Protein AF-A0A966GSL1-F1 (afdb_monomer)

Secondary structure (DSSP, 8-state):
--GGGTTSSHHHHHHHHHHHHHHHTT--SEEEEE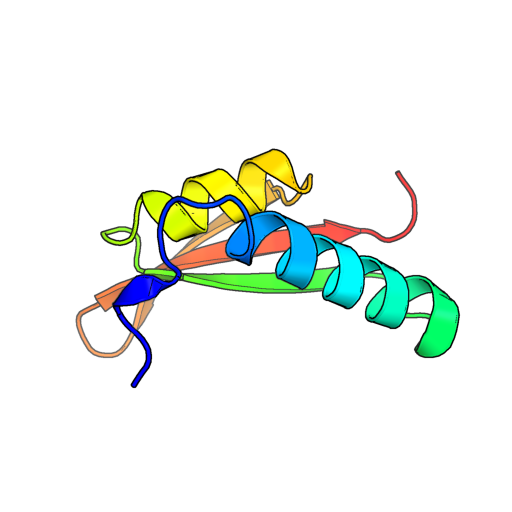EETT-HHHHHHHHHTT-EEEEEEEETTEEEEEEEEES--

Radius of gyration: 13.01 Å; Cα contacts (8 Å, |Δi|>4): 91; chains: 1; bounding box: 34×24×34 Å

Structure (mmCIF, N/CA/C/O backbone):
data_AF-A0A966GSL1-F1
#
_entry.id   AF-A0A966GSL1-F1
#
loop_
_atom_site.group_PDB
_atom_site.id
_atom_site.type_symbol
_atom_site.label_atom_id
_atom_site.label_alt_id
_atom_site.label_comp_id
_atom_site.label_asym_id
_atom_site.label_entity_id
_atom_site.label_seq_id
_atom_site.pdbx_PDB_ins_code
_atom_site.Cartn_x
_atom_site.Cartn_y
_ato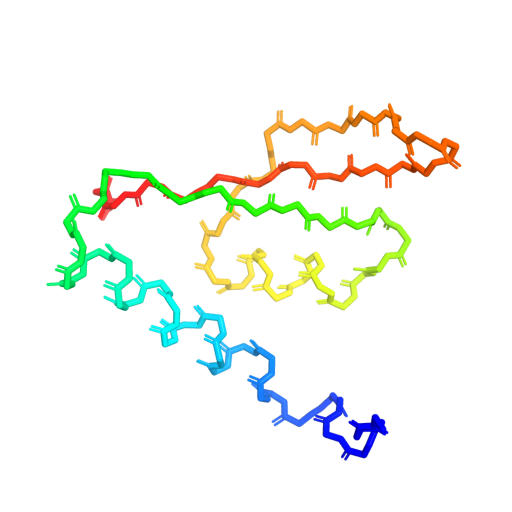m_site.Cartn_z
_atom_site.occupancy
_atom_site.B_iso_or_equiv
_atom_site.auth_seq_id
_atom_site.auth_comp_id
_atom_site.auth_asym_id
_atom_site.auth_atom_id
_atom_site.pdbx_PDB_model_num
ATOM 1 N N . MET A 1 1 ? -2.990 -10.200 -19.543 1.00 41.56 1 MET A N 1
ATOM 2 C CA . MET A 1 1 ? -2.699 -9.085 -18.614 1.00 41.56 1 MET A CA 1
ATOM 3 C C . MET A 1 1 ? -2.856 -7.791 -19.401 1.00 41.56 1 MET A C 1
ATOM 5 O O . MET A 1 1 ? -2.329 -7.711 -20.504 1.00 41.56 1 MET A O 1
ATOM 9 N N . VAL A 1 2 ? -3.684 -6.853 -18.932 1.00 43.56 2 VAL A N 1
ATOM 10 C CA . VAL A 1 2 ? -4.124 -5.681 -19.715 1.00 43.56 2 VAL A CA 1
ATOM 11 C C . VAL A 1 2 ? -3.116 -4.540 -19.556 1.00 43.56 2 VAL A C 1
ATOM 13 O O . VAL A 1 2 ? -3.314 -3.625 -18.768 1.00 43.56 2 VAL A O 1
ATOM 16 N N . GLN A 1 3 ? -2.034 -4.588 -20.335 1.00 52.81 3 GLN A N 1
ATOM 17 C CA . GLN A 1 3 ? -1.031 -3.512 -20.421 1.00 52.81 3 GLN A CA 1
ATOM 18 C C . GLN A 1 3 ? -1.633 -2.185 -20.943 1.00 52.81 3 GLN A C 1
ATOM 20 O O . GLN A 1 3 ? -1.085 -1.111 -20.728 1.00 52.81 3 GLN A O 1
ATOM 25 N N . ALA A 1 4 ? -2.779 -2.250 -21.634 1.00 47.28 4 ALA A N 1
ATOM 26 C CA . ALA A 1 4 ? -3.407 -1.124 -22.334 1.00 47.28 4 ALA A CA 1
ATOM 27 C C . ALA A 1 4 ? -4.136 -0.104 -21.428 1.00 47.28 4 ALA A C 1
ATOM 29 O O . ALA A 1 4 ? -4.655 0.896 -21.933 1.00 47.28 4 ALA A O 1
ATOM 30 N 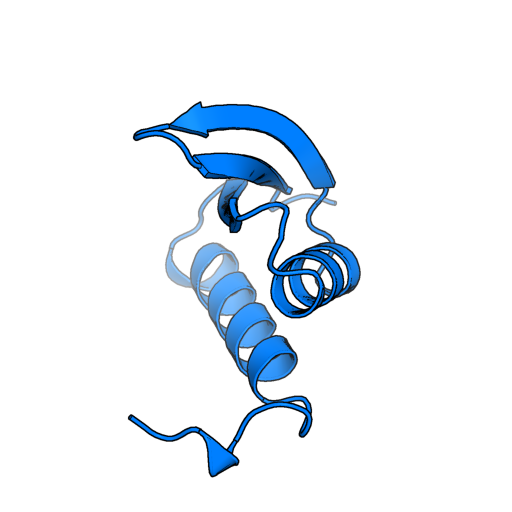N . ALA A 1 5 ? -4.219 -0.358 -20.117 1.00 50.81 5 ALA A N 1
ATOM 31 C CA . ALA A 1 5 ? -4.927 0.502 -19.163 1.00 50.81 5 ALA A CA 1
ATOM 32 C C . ALA A 1 5 ? -4.000 1.429 -18.349 1.00 50.81 5 ALA A C 1
ATOM 34 O O . ALA A 1 5 ? -4.482 2.372 -17.720 1.00 50.81 5 ALA A O 1
ATOM 35 N N . TRP A 1 6 ? -2.683 1.209 -18.379 1.00 51.09 6 TRP A N 1
ATOM 36 C CA . TRP A 1 6 ? -1.728 2.035 -17.636 1.00 51.09 6 TRP A CA 1
ATOM 37 C C . TRP A 1 6 ? -1.635 3.454 -18.211 1.00 51.09 6 TRP A C 1
ATOM 39 O O . TRP A 1 6 ? -1.693 3.661 -19.422 1.00 51.09 6 TRP A O 1
ATOM 49 N N . GLY A 1 7 ? -1.516 4.450 -17.329 1.00 56.41 7 GLY A N 1
ATOM 50 C CA . GLY A 1 7 ? -1.383 5.863 -17.712 1.00 56.41 7 GLY A CA 1
ATOM 51 C C . GLY A 1 7 ? -2.695 6.601 -18.016 1.00 56.41 7 GLY A C 1
ATOM 52 O O . GLY A 1 7 ? -2.652 7.777 -18.366 1.00 56.41 7 GLY A O 1
ATOM 53 N N . LYS A 1 8 ? -3.861 5.959 -17.847 1.00 59.94 8 LYS A N 1
ATOM 54 C CA . LYS A 1 8 ? -5.190 6.586 -18.030 1.00 59.94 8 LYS A CA 1
ATOM 55 C C . LYS A 1 8 ? -5.871 7.037 -16.731 1.00 59.94 8 LYS A C 1
ATOM 57 O O . LYS A 1 8 ? -7.011 7.478 -16.762 1.00 59.94 8 LYS A O 1
ATOM 62 N N . GLY A 1 9 ? -5.187 6.924 -15.591 1.00 63.41 9 GLY A N 1
ATOM 63 C CA . GLY A 1 9 ? -5.725 7.301 -14.277 1.00 63.41 9 GLY A CA 1
ATOM 64 C C . GLY A 1 9 ? -6.515 6.202 -13.557 1.00 63.41 9 GLY A C 1
ATOM 65 O O . GLY A 1 9 ? -6.833 6.380 -12.383 1.00 63.41 9 GLY A O 1
ATOM 66 N N . TYR A 1 10 ? -6.747 5.050 -14.197 1.00 67.31 10 TYR A N 1
ATOM 67 C CA . TYR A 1 10 ? -7.444 3.909 -13.590 1.00 67.31 10 TYR A CA 1
ATOM 68 C C . TYR A 1 10 ? -6.772 3.394 -12.321 1.00 67.31 10 TYR A C 1
ATOM 70 O O . TYR A 1 10 ? -7.464 3.025 -11.380 1.00 67.31 10 TYR A O 1
ATOM 78 N N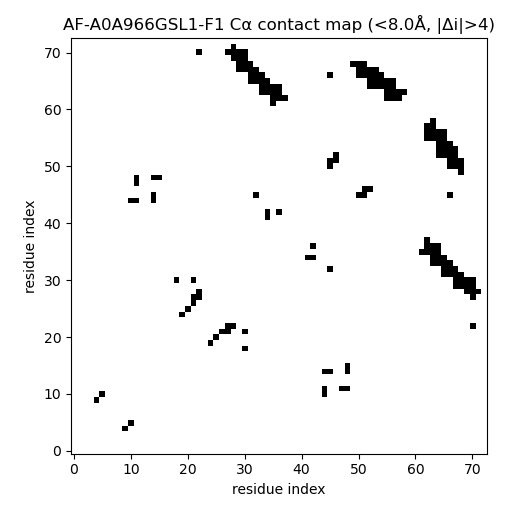 . ASP A 1 11 ? -5.440 3.432 -12.255 1.00 71.31 11 ASP A N 1
ATOM 79 C CA . ASP A 1 11 ? -4.715 3.014 -11.053 1.00 71.31 11 ASP A CA 1
ATOM 80 C C . ASP A 1 11 ? -5.079 3.911 -9.859 1.00 71.31 11 ASP A C 1
ATOM 82 O O . ASP A 1 11 ? -5.307 3.425 -8.760 1.00 71.31 11 ASP A O 1
ATOM 86 N N . THR A 1 12 ? -5.234 5.223 -10.079 1.00 78.69 12 THR A N 1
ATOM 87 C CA . THR A 1 12 ? -5.652 6.165 -9.026 1.00 78.69 12 THR A CA 1
ATOM 88 C C . THR A 1 12 ? -7.122 5.992 -8.650 1.00 78.69 12 THR A C 1
ATOM 90 O O . THR A 1 12 ? -7.462 6.062 -7.472 1.00 78.69 12 THR A O 1
ATOM 93 N N . GLU A 1 13 ? -8.000 5.766 -9.629 1.00 82.44 13 GLU A N 1
ATOM 94 C CA . GLU A 1 13 ? -9.424 5.513 -9.382 1.00 82.44 13 GLU A CA 1
ATOM 95 C C . GLU A 1 13 ? -9.631 4.225 -8.575 1.00 82.44 13 GLU A C 1
ATOM 97 O O . GLU A 1 13 ? -10.327 4.237 -7.560 1.00 82.44 13 GLU A O 1
ATOM 102 N N . LEU A 1 14 ? -8.951 3.145 -8.964 1.00 84.69 14 LEU A N 1
ATOM 103 C CA . LEU A 1 14 ? -8.995 1.864 -8.270 1.00 84.69 14 LEU A CA 1
ATOM 104 C C . LEU A 1 14 ? -8.434 1.975 -6.850 1.00 84.69 14 LEU A C 1
ATOM 106 O O . LEU A 1 14 ? -9.061 1.490 -5.910 1.00 84.69 14 LEU A O 1
ATOM 110 N N . THR A 1 15 ? -7.288 2.642 -6.669 1.00 85.88 15 THR A N 1
ATOM 111 C CA . THR A 1 15 ? -6.720 2.865 -5.333 1.00 85.88 15 THR A CA 1
ATOM 112 C C . THR A 1 15 ? -7.681 3.659 -4.448 1.00 85.88 15 THR A C 1
ATOM 114 O O . THR A 1 15 ? -7.895 3.276 -3.301 1.00 85.88 15 THR A O 1
ATOM 117 N N . ARG A 1 16 ? -8.332 4.708 -4.967 1.00 87.75 16 ARG A N 1
ATOM 118 C CA . ARG A 1 16 ? -9.334 5.480 -4.211 1.00 87.75 16 ARG A CA 1
ATOM 119 C C . ARG A 1 16 ? -10.567 4.657 -3.848 1.00 87.75 16 ARG A C 1
ATOM 121 O O . ARG A 1 16 ? -11.016 4.734 -2.708 1.00 87.75 16 ARG A O 1
ATOM 128 N N . ALA A 1 17 ? -11.085 3.852 -4.774 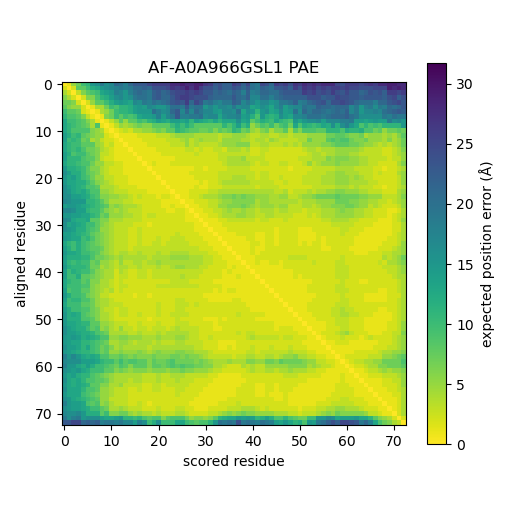1.00 88.88 17 ALA A N 1
ATOM 129 C CA . ALA A 1 17 ? -12.203 2.952 -4.499 1.00 88.88 17 ALA A CA 1
ATOM 130 C C . ALA A 1 17 ? -11.839 1.917 -3.420 1.00 88.88 17 ALA A C 1
ATOM 132 O O . ALA A 1 17 ? -12.631 1.657 -2.515 1.00 88.88 17 ALA A O 1
ATOM 133 N N . GLY A 1 18 ? -10.614 1.382 -3.469 1.00 88.81 18 GLY A N 1
ATOM 134 C CA . GLY A 1 18 ? -10.079 0.481 -2.449 1.00 88.81 18 GLY A CA 1
ATOM 135 C C . GLY A 1 18 ? -9.982 1.134 -1.069 1.00 88.81 18 GLY A C 1
ATOM 136 O O . GLY A 1 18 ? -10.447 0.549 -0.095 1.00 88.81 18 GLY A O 1
ATOM 137 N N . ILE A 1 19 ? -9.456 2.362 -0.986 1.00 91.44 19 ILE A N 1
ATOM 138 C CA . ILE A 1 19 ? -9.410 3.146 0.262 1.00 91.44 19 ILE A CA 1
ATOM 139 C C . ILE A 1 19 ? -10.821 3.357 0.818 1.00 91.44 19 ILE A C 1
ATOM 141 O O . ILE A 1 19 ? -11.072 3.106 1.996 1.00 91.44 19 ILE A O 1
ATOM 145 N N . GLN A 1 20 ? -11.757 3.793 -0.031 1.00 90.94 20 GLN A N 1
ATOM 146 C CA . GLN A 1 20 ? -13.134 4.033 0.388 1.00 90.94 20 GLN A CA 1
ATOM 147 C C . GLN A 1 20 ? -13.773 2.755 0.930 1.00 90.94 20 GLN A C 1
ATOM 149 O O . GLN A 1 20 ? -14.421 2.795 1.969 1.00 90.94 20 GLN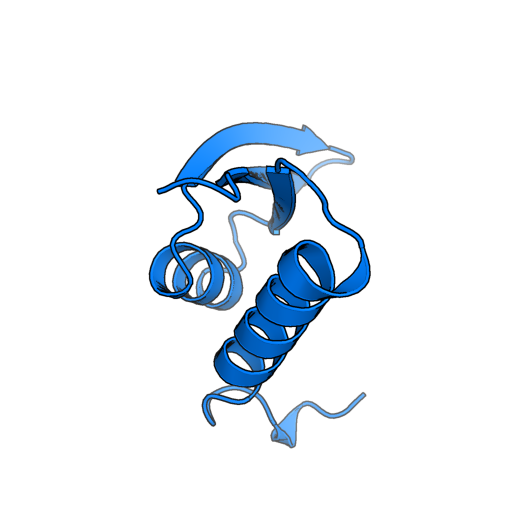 A O 1
ATOM 154 N N . TYR A 1 21 ? -13.580 1.621 0.259 1.00 89.56 21 TYR A N 1
ATOM 155 C CA . TYR A 1 21 ? -14.079 0.336 0.733 1.00 89.56 21 TYR A CA 1
ATOM 156 C C . TYR A 1 21 ? -13.448 -0.060 2.078 1.00 89.56 21 TYR A C 1
ATOM 158 O O . TYR A 1 21 ? -14.165 -0.416 3.013 1.00 89.56 21 TYR A O 1
ATOM 166 N N . ALA A 1 22 ? -12.126 0.062 2.207 1.00 90.06 22 ALA A N 1
ATOM 167 C CA . ALA A 1 22 ? -11.396 -0.271 3.428 1.00 90.06 22 ALA A CA 1
ATOM 168 C C . ALA A 1 22 ? -11.899 0.511 4.653 1.00 90.06 22 ALA A C 1
ATOM 170 O O . ALA A 1 22 ? -12.108 -0.069 5.715 1.00 90.06 22 ALA A O 1
ATOM 171 N N . PHE A 1 23 ? -12.156 1.809 4.511 1.00 93.44 23 PHE A N 1
ATOM 172 C CA . PHE A 1 23 ? -12.612 2.621 5.639 1.00 93.44 23 PHE A CA 1
ATOM 173 C C . PHE A 1 23 ? -14.130 2.600 5.820 1.00 93.44 23 PHE A C 1
ATOM 175 O O . PHE A 1 23 ? -14.608 2.430 6.936 1.00 93.44 23 PHE A O 1
ATOM 182 N N . ALA A 1 24 ? -14.908 2.725 4.743 1.00 90.69 24 ALA A N 1
ATOM 183 C CA . ALA A 1 24 ? -16.363 2.838 4.847 1.00 90.69 24 ALA A CA 1
ATOM 184 C C . ALA A 1 24 ? -17.069 1.492 5.058 1.00 90.69 24 ALA A C 1
ATOM 186 O O . ALA A 1 24 ? -18.141 1.471 5.655 1.00 90.69 24 ALA A O 1
ATOM 187 N N . GLN A 1 25 ? -16.514 0.388 4.546 1.00 91.56 25 GLN A N 1
ATOM 188 C CA . GLN A 1 25 ? -17.147 -0.935 4.635 1.00 91.56 25 GLN A CA 1
ATOM 189 C C . GLN A 1 25 ? -16.468 -1.841 5.657 1.00 91.56 25 GLN A C 1
ATOM 191 O O . GLN A 1 25 ? -17.155 -2.546 6.390 1.00 91.56 25 GLN A O 1
ATOM 196 N N . LEU A 1 26 ? -15.133 -1.833 5.715 1.00 90.81 26 LEU A N 1
ATOM 197 C CA . LEU A 1 26 ? -14.395 -2.685 6.653 1.00 90.81 26 LEU A CA 1
ATOM 198 C C . LEU A 1 26 ? -14.106 -1.997 7.993 1.00 90.81 26 LEU A C 1
ATOM 200 O O . LEU A 1 26 ? -13.790 -2.690 8.956 1.00 90.81 26 LEU A O 1
ATOM 204 N N . GLY A 1 27 ? -14.223 -0.666 8.071 1.00 91.19 27 GLY A N 1
ATOM 205 C CA . GLY A 1 27 ? -13.977 0.085 9.304 1.00 91.19 27 GLY A CA 1
ATOM 206 C C . GLY A 1 27 ? -12.527 0.006 9.782 1.00 91.19 27 GLY A C 1
ATOM 207 O O . GLY A 1 27 ? -12.286 0.048 10.985 1.00 91.19 27 GLY A O 1
ATOM 208 N N . LEU A 1 28 ? -11.567 -0.166 8.866 1.00 93.31 28 LEU A N 1
ATOM 209 C CA . LEU A 1 28 ? -10.153 -0.214 9.233 1.00 93.31 28 LEU A CA 1
ATOM 210 C C . LEU A 1 28 ? -9.695 1.149 9.762 1.00 93.31 28 LEU A C 1
ATOM 212 O O . LEU A 1 28 ? -10.076 2.184 9.225 1.00 93.31 28 LEU A O 1
ATOM 216 N N . GLU A 1 29 ? -8.835 1.145 10.774 1.00 93.38 29 GLU A N 1
ATOM 217 C CA . GLU A 1 29 ? -8.233 2.373 11.314 1.00 93.38 29 GLU A CA 1
ATOM 218 C C . GLU A 1 29 ? -7.012 2.823 10.495 1.00 93.38 29 GLU A C 1
ATOM 220 O O . GLU A 1 29 ? -6.642 3.998 10.498 1.00 93.38 29 GLU A O 1
ATOM 225 N N . GLU A 1 30 ? -6.404 1.893 9.755 1.00 93.88 30 GLU A N 1
ATOM 226 C CA . GLU A 1 30 ? -5.206 2.108 8.951 1.00 93.88 30 GLU A CA 1
ATOM 227 C C . GLU A 1 30 ? -5.195 1.181 7.726 1.00 93.88 30 GLU A C 1
ATOM 229 O O . GLU A 1 30 ? -5.649 0.036 7.785 1.00 93.88 30 GLU A O 1
ATOM 234 N N . LEU A 1 31 ? -4.642 1.669 6.614 1.00 95.06 31 LEU A N 1
ATOM 235 C CA . LEU A 1 31 ? -4.366 0.891 5.415 1.00 95.06 31 LEU A CA 1
ATOM 236 C C . LEU A 1 31 ? -2.871 0.932 5.082 1.00 95.06 31 LEU A C 1
ATOM 238 O O . LEU A 1 31 ? -2.281 2.004 4.955 1.00 95.06 31 LEU A O 1
ATOM 242 N N . ALA A 1 32 ? -2.275 -0.242 4.882 1.00 94.88 32 ALA A N 1
ATOM 243 C CA . ALA A 1 32 ? -0.893 -0.379 4.442 1.00 94.88 32 ALA A CA 1
ATOM 244 C C . ALA A 1 32 ? -0.820 -0.719 2.947 1.00 94.88 32 ALA A C 1
ATOM 246 O O . ALA A 1 32 ? -1.624 -1.496 2.432 1.00 94.88 32 ALA A O 1
ATOM 247 N N . ALA A 1 33 ? 0.181 -0.176 2.260 1.00 94.81 33 ALA A N 1
ATOM 248 C CA . ALA A 1 33 ? 0.514 -0.527 0.885 1.00 94.81 33 ALA A CA 1
ATOM 249 C C . ALA A 1 33 ? 2.022 -0.759 0.742 1.00 94.81 33 ALA A C 1
ATOM 251 O O . ALA A 1 33 ? 2.826 -0.161 1.453 1.00 94.81 33 ALA A O 1
ATOM 252 N N . ILE A 1 34 ? 2.409 -1.638 -0.181 1.00 95.31 34 ILE A N 1
ATOM 253 C CA . ILE A 1 34 ? 3.810 -1.944 -0.481 1.00 95.31 34 ILE A CA 1
ATOM 254 C C . ILE A 1 34 ? 3.996 -1.858 -1.992 1.00 95.31 34 ILE A C 1
ATOM 256 O O . ILE A 1 34 ? 3.193 -2.400 -2.753 1.00 95.31 34 ILE A O 1
ATOM 260 N N . ALA A 1 35 ? 5.051 -1.177 -2.425 1.00 95.19 35 ALA A N 1
ATOM 261 C CA . ALA A 1 35 ? 5.421 -1.080 -3.831 1.00 95.19 35 ALA A CA 1
ATOM 262 C C . ALA A 1 35 ? 6.939 -1.188 -3.992 1.00 95.19 35 ALA A C 1
ATOM 264 O O . ALA A 1 35 ? 7.690 -0.715 -3.144 1.00 95.19 35 ALA A O 1
ATOM 265 N N . GLU A 1 36 ? 7.397 -1.786 -5.093 1.00 95.75 36 GLU A N 1
ATOM 266 C CA . GLU A 1 36 ? 8.820 -1.769 -5.445 1.00 95.75 36 GLU A CA 1
ATOM 267 C C . GLU A 1 36 ? 9.291 -0.328 -5.664 1.00 95.75 36 GLU A C 1
ATOM 269 O O . GLU A 1 36 ? 8.627 0.451 -6.350 1.00 95.75 36 GLU A O 1
ATOM 274 N N . GLN A 1 37 ? 10.461 0.020 -5.129 1.00 94.62 37 GLN A N 1
ATOM 275 C CA . GLN A 1 37 ? 11.042 1.358 -5.253 1.00 94.62 37 GLN A CA 1
ATOM 276 C C . GLN A 1 37 ? 11.289 1.748 -6.722 1.00 94.62 37 GLN A C 1
ATOM 278 O O . GLN A 1 37 ? 11.224 2.921 -7.086 1.00 94.62 37 GLN A O 1
ATOM 283 N N . SER A 1 38 ? 11.534 0.759 -7.586 1.00 93.81 38 SER A N 1
ATOM 284 C CA . SER A 1 38 ? 11.686 0.939 -9.033 1.00 93.81 38 SER A CA 1
ATOM 285 C C . SER A 1 38 ? 10.370 1.300 -9.738 1.00 93.81 38 SER A C 1
ATOM 287 O O . SER A 1 38 ? 10.390 1.890 -10.820 1.00 93.81 38 SER A O 1
ATOM 289 N N . ASN A 1 39 ? 9.214 0.990 -9.140 1.00 91.44 39 ASN A N 1
ATOM 290 C CA . ASN A 1 39 ? 7.900 1.242 -9.721 1.00 91.44 39 ASN A CA 1
ATOM 291 C C . ASN A 1 39 ? 7.394 2.649 -9.370 1.00 91.44 39 ASN A C 1
ATOM 293 O O . ASN A 1 39 ? 6.447 2.840 -8.602 1.00 91.44 39 ASN A O 1
ATOM 297 N N . LEU A 1 40 ? 8.019 3.650 -9.991 1.00 91.69 40 LEU A N 1
ATOM 298 C CA . LEU A 1 40 ? 7.717 5.066 -9.765 1.00 91.69 40 LEU A CA 1
ATOM 299 C C . LEU A 1 40 ? 6.238 5.420 -9.994 1.00 91.69 40 LEU A C 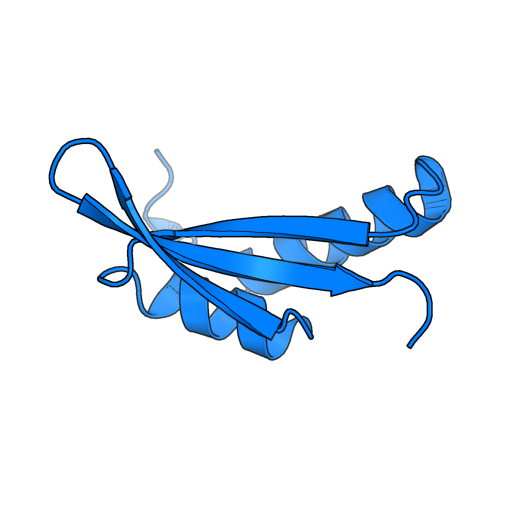1
ATOM 301 O O . LEU A 1 40 ? 5.717 6.313 -9.328 1.00 91.69 40 LEU A O 1
ATOM 305 N N . ALA A 1 41 ? 5.547 4.722 -10.903 1.00 89.19 41 ALA A N 1
ATOM 306 C CA . ALA A 1 41 ? 4.129 4.949 -11.168 1.00 89.19 41 ALA A CA 1
ATOM 307 C C . ALA A 1 41 ? 3.264 4.605 -9.945 1.00 89.19 41 ALA A C 1
ATOM 309 O O . ALA A 1 41 ? 2.456 5.430 -9.515 1.00 89.19 41 ALA A O 1
ATOM 310 N N . SER A 1 42 ? 3.473 3.433 -9.335 1.00 88.81 42 SER A N 1
ATOM 311 C CA . SER A 1 42 ? 2.755 3.037 -8.118 1.00 88.81 42 SER A CA 1
ATOM 312 C C . SER A 1 42 ? 3.087 3.943 -6.934 1.00 88.81 42 SER A C 1
ATOM 314 O O . SER A 1 42 ? 2.168 4.357 -6.229 1.00 88.81 42 SER A O 1
ATOM 316 N N . LEU A 1 43 ? 4.357 4.331 -6.755 1.00 93.31 43 LEU A N 1
ATOM 317 C CA . LEU A 1 43 ? 4.744 5.277 -5.699 1.00 93.31 43 LEU A CA 1
ATOM 318 C C . LEU A 1 43 ? 3.990 6.609 -5.844 1.00 93.31 43 LEU A C 1
ATOM 320 O O . LEU A 1 43 ? 3.423 7.115 -4.879 1.00 93.31 43 LEU A O 1
ATOM 324 N N . GLN A 1 44 ? 3.915 7.155 -7.063 1.00 92.94 44 GLN A N 1
ATOM 325 C CA . GLN A 1 44 ? 3.179 8.395 -7.322 1.00 92.94 44 GLN A CA 1
ATOM 326 C C . GLN A 1 44 ? 1.676 8.260 -7.062 1.00 92.94 44 GLN A C 1
ATOM 328 O O . GLN A 1 44 ? 1.066 9.207 -6.569 1.00 92.94 44 GLN A O 1
ATOM 333 N N . VAL A 1 45 ? 1.064 7.122 -7.401 1.00 92.62 45 VAL A N 1
ATOM 334 C CA . VAL A 1 45 ? -0.360 6.880 -7.122 1.00 92.62 45 VAL A CA 1
ATOM 335 C C . VAL A 1 45 ? -0.617 6.834 -5.618 1.00 92.62 45 VAL A C 1
ATOM 337 O O . VAL A 1 45 ? -1.541 7.504 -5.158 1.00 92.62 45 VAL A O 1
ATOM 340 N N . LEU A 1 46 ? 0.212 6.117 -4.852 1.00 93.19 46 LEU A N 1
ATOM 341 C CA . LEU A 1 46 ? 0.090 6.029 -3.394 1.00 93.19 46 LEU A CA 1
ATOM 342 C C . LEU A 1 46 ? 0.201 7.415 -2.747 1.00 93.19 46 LEU A C 1
ATOM 344 O O . LEU A 1 46 ? -0.705 7.820 -2.019 1.00 93.19 46 LEU A O 1
ATOM 348 N N . LEU A 1 47 ? 1.225 8.192 -3.114 1.00 93.38 47 LEU A N 1
ATOM 349 C CA . LEU A 1 47 ? 1.397 9.568 -2.634 1.00 93.38 47 LEU A CA 1
ATOM 350 C C . LEU A 1 47 ? 0.197 10.464 -2.996 1.00 93.38 47 LEU A C 1
ATOM 352 O O . LEU A 1 47 ? -0.316 11.195 -2.152 1.00 93.38 47 LEU A O 1
ATOM 356 N N . LYS A 1 48 ? -0.316 10.381 -4.233 1.00 92.50 48 LYS A N 1
ATOM 357 C CA . LYS A 1 48 ? -1.510 11.137 -4.674 1.00 92.50 48 LYS A CA 1
ATOM 358 C C . LYS A 1 48 ? -2.793 10.731 -3.949 1.00 92.50 48 LYS A C 1
ATOM 360 O O . LYS A 1 48 ? -3.740 11.516 -3.912 1.00 92.50 48 LYS A O 1
ATOM 365 N N . CYS A 1 49 ? -2.852 9.508 -3.432 1.00 91.56 49 CYS A N 1
ATOM 366 C CA . CYS A 1 49 ? -3.987 9.001 -2.667 1.00 91.56 49 CYS A CA 1
ATOM 367 C C . CYS A 1 49 ? -3.855 9.264 -1.160 1.00 91.56 49 CYS A C 1
ATOM 369 O O . CYS A 1 49 ? -4.709 8.819 -0.4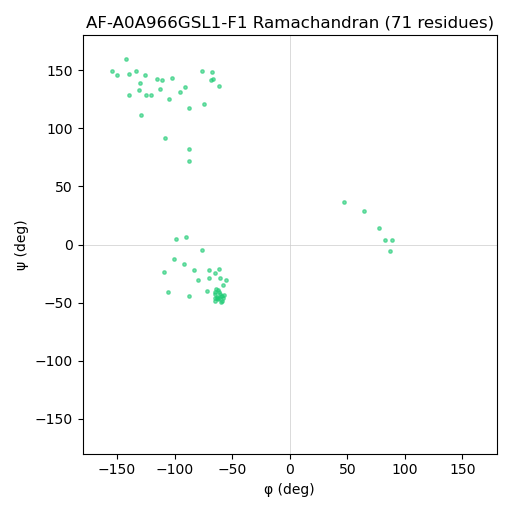01 1.00 91.56 49 CYS A O 1
ATOM 371 N N . GLY A 1 50 ? -2.828 10.008 -0.737 1.00 93.44 50 GLY A N 1
ATOM 372 C CA . GLY A 1 50 ? -2.645 10.441 0.648 1.00 93.44 50 GLY A CA 1
ATOM 373 C C . GLY A 1 50 ? -1.870 9.463 1.525 1.00 93.44 50 GLY A C 1
ATOM 374 O O . GLY A 1 50 ? -1.724 9.732 2.715 1.00 93.44 50 GLY A O 1
ATOM 375 N N . PHE A 1 51 ? -1.367 8.359 0.964 1.00 95.50 51 PHE A N 1
ATOM 376 C CA . PHE A 1 51 ? -0.469 7.473 1.693 1.00 95.50 51 PHE A CA 1
ATOM 377 C C . PHE A 1 51 ? 0.873 8.153 1.966 1.00 95.50 51 PHE A C 1
ATOM 379 O O . PHE A 1 51 ? 1.396 8.898 1.134 1.00 95.50 51 PHE A O 1
ATOM 386 N N . GLU A 1 52 ? 1.482 7.794 3.088 1.00 96.19 52 GLU A N 1
ATOM 387 C CA . GLU A 1 52 ? 2.797 8.270 3.502 1.00 96.19 52 GLU A CA 1
ATOM 388 C C . GLU A 1 52 ? 3.801 7.137 3.490 1.00 96.19 52 GLU A C 1
ATOM 390 O O . GLU A 1 52 ? 3.520 6.049 3.988 1.00 96.19 52 GLU A O 1
ATOM 395 N N . GLN A 1 53 ? 4.978 7.383 2.920 1.00 96.62 53 GLN A N 1
ATOM 396 C CA . GLN A 1 53 ? 6.049 6.400 2.948 1.00 96.62 53 GLN A CA 1
ATOM 397 C C . GLN A 1 53 ? 6.656 6.359 4.351 1.00 96.62 53 GLN A C 1
ATOM 399 O O . GLN A 1 53 ? 7.167 7.371 4.826 1.00 96.62 53 GLN A O 1
ATOM 404 N N . VAL A 1 54 ? 6.626 5.192 4.992 1.00 96.88 54 VAL A N 1
ATOM 405 C CA . VAL A 1 54 ? 7.111 5.015 6.371 1.00 96.88 54 VAL A CA 1
ATOM 406 C C . VAL A 1 54 ? 8.400 4.207 6.451 1.00 96.88 54 VAL A C 1
ATOM 408 O O . VAL A 1 54 ? 9.142 4.340 7.418 1.00 96.88 54 VAL A O 1
ATOM 411 N N . GLU A 1 55 ? 8.684 3.375 5.448 1.00 96.81 55 GLU A N 1
ATOM 412 C CA . GLU A 1 55 ? 9.828 2.464 5.478 1.00 96.81 55 GLU A CA 1
ATOM 413 C C . GLU A 1 55 ? 10.293 2.106 4.064 1.00 96.81 55 GLU A C 1
ATOM 415 O O . GLU A 1 55 ? 9.491 2.050 3.129 1.00 96.81 55 GLU A O 1
ATOM 420 N N . ILE A 1 56 ? 11.593 1.848 3.920 1.00 96.88 56 ILE A N 1
ATOM 421 C CA . ILE A 1 56 ? 12.182 1.192 2.752 1.00 96.88 56 ILE A CA 1
ATOM 422 C C . ILE A 1 56 ? 12.955 -0.018 3.268 1.00 96.88 56 ILE A C 1
ATOM 424 O O . ILE A 1 56 ? 13.775 0.129 4.172 1.00 96.88 56 ILE A O 1
ATOM 428 N N . TYR A 1 57 ? 12.709 -1.192 2.697 1.00 96.75 57 TYR A N 1
ATOM 429 C CA . TYR A 1 57 ? 13.363 -2.432 3.104 1.00 96.75 57 TYR A CA 1
ATOM 430 C C . TYR A 1 57 ? 13.664 -3.323 1.901 1.00 96.75 57 TYR A C 1
ATOM 432 O O . TYR A 1 57 ? 13.087 -3.164 0.824 1.00 96.75 57 TYR A O 1
ATOM 440 N N . GLU A 1 58 ? 14.598 -4.253 2.076 1.00 96.69 58 GLU A N 1
ATOM 441 C CA . GLU A 1 58 ? 14.906 -5.261 1.066 1.00 96.69 58 GLU A CA 1
ATOM 442 C C . GLU A 1 58 ? 14.143 -6.550 1.359 1.00 96.69 58 GLU A C 1
ATOM 444 O O . GLU A 1 58 ? 14.169 -7.059 2.478 1.00 96.69 58 GLU A O 1
ATOM 449 N N . ASP A 1 59 ? 13.486 -7.091 0.338 1.00 93.56 59 ASP A N 1
ATOM 450 C CA . ASP A 1 59 ? 12.813 -8.383 0.401 1.00 93.56 59 ASP A CA 1
ATOM 451 C C . ASP A 1 59 ? 13.039 -9.147 -0.903 1.00 93.56 59 ASP A C 1
ATOM 453 O O . ASP A 1 59 ? 12.860 -8.610 -1.998 1.00 93.56 59 ASP A O 1
ATOM 457 N N . ALA A 1 60 ? 13.497 -10.393 -0.787 1.00 92.44 60 ALA A N 1
ATOM 458 C CA . ALA A 1 60 ? 13.817 -11.268 -1.917 1.00 92.44 60 ALA A CA 1
ATOM 459 C C . ALA A 1 60 ? 14.676 -10.606 -3.028 1.00 92.44 60 ALA A C 1
ATOM 461 O O . ALA A 1 60 ? 14.483 -10.870 -4.216 1.00 92.44 60 ALA A O 1
ATOM 462 N N . GLY A 1 61 ? 15.624 -9.737 -2.653 1.00 93.75 61 GLY A N 1
ATOM 463 C CA . GLY A 1 61 ? 16.498 -9.021 -3.596 1.00 93.75 61 GLY A CA 1
ATOM 464 C C . GLY A 1 61 ? 15.841 -7.832 -4.308 1.00 93.75 61 GLY A C 1
ATOM 465 O O . GLY A 1 61 ? 16.381 -7.335 -5.295 1.00 93.75 61 GLY A O 1
ATOM 466 N N . LYS A 1 62 ? 14.680 -7.375 -3.830 1.00 93.88 62 LYS A N 1
ATOM 467 C CA . LYS A 1 62 ? 13.989 -6.174 -4.303 1.00 93.88 62 LYS A CA 1
ATOM 468 C C . LYS A 1 62 ? 13.935 -5.133 -3.199 1.00 93.88 62 LYS A C 1
ATOM 470 O O . LYS A 1 62 ? 13.687 -5.466 -2.045 1.00 93.88 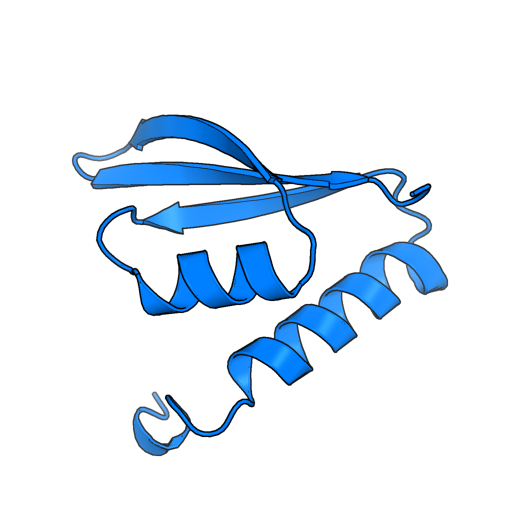62 LYS A O 1
ATOM 475 N N . THR A 1 63 ? 14.087 -3.867 -3.567 1.00 97.12 63 THR A N 1
ATOM 476 C CA . THR A 1 63 ? 13.870 -2.755 -2.640 1.00 97.12 63 THR A CA 1
ATOM 477 C C . THR A 1 63 ? 12.399 -2.356 -2.666 1.00 97.12 63 THR A C 1
ATOM 479 O O . THR A 1 63 ? 11.873 -1.962 -3.709 1.00 97.12 63 THR A O 1
ATOM 482 N N . LEU A 1 64 ? 11.727 -2.487 -1.528 1.00 97.44 64 LEU A N 1
ATOM 483 C CA . LEU A 1 64 ? 10.309 -2.210 -1.341 1.00 97.44 64 LEU A CA 1
ATOM 484 C C . LEU A 1 64 ? 10.123 -0.969 -0.471 1.00 97.44 64 LEU A C 1
ATOM 486 O O . LEU A 1 64 ? 10.832 -0.769 0.510 1.00 97.44 64 LEU A O 1
ATOM 490 N N . CYS A 1 65 ? 9.132 -0.156 -0.815 1.00 97.19 65 CYS A N 1
ATOM 491 C CA . CYS A 1 65 ? 8.673 0.972 -0.020 1.00 97.19 65 CYS A CA 1
ATOM 492 C C . CYS A 1 65 ? 7.347 0.603 0.656 1.00 97.19 65 CYS A C 1
ATOM 494 O O . CYS A 1 65 ? 6.384 0.242 -0.031 1.00 97.19 65 CYS A O 1
ATOM 496 N N . ARG A 1 66 ? 7.282 0.730 1.986 1.00 97.25 66 ARG A N 1
ATOM 497 C CA . ARG A 1 66 ? 6.052 0.594 2.776 1.00 97.25 66 ARG A CA 1
ATOM 498 C C . ARG A 1 66 ? 5.381 1.949 2.934 1.00 97.25 66 ARG A C 1
ATOM 500 O O . ARG A 1 66 ? 6.026 2.943 3.269 1.00 97.25 66 ARG A O 1
ATOM 507 N N . PHE A 1 67 ? 4.072 1.953 2.748 1.00 97.19 67 PHE A N 1
ATOM 508 C CA . PHE A 1 67 ? 3.212 3.117 2.826 1.00 97.19 67 PHE A CA 1
ATOM 509 C C . PHE A 1 67 ? 2.067 2.886 3.802 1.00 97.19 67 PHE A C 1
ATOM 511 O O . PHE A 1 67 ? 1.546 1.774 3.876 1.00 97.19 67 PHE A O 1
ATOM 518 N N . ILE A 1 68 ? 1.653 3.941 4.496 1.00 97.06 68 ILE A N 1
ATOM 519 C CA . ILE A 1 68 ? 0.556 3.921 5.463 1.00 97.06 68 ILE A CA 1
ATOM 520 C C . ILE A 1 68 ? -0.425 5.060 5.183 1.00 97.06 68 ILE A C 1
ATOM 522 O O . ILE A 1 68 ? -0.019 6.177 4.868 1.00 97.06 68 ILE A O 1
ATOM 526 N N . LEU A 1 69 ? -1.719 4.770 5.304 1.00 96.25 69 LEU A N 1
ATOM 527 C CA . LEU A 1 69 ? -2.806 5.741 5.278 1.00 96.25 69 LEU A CA 1
ATOM 528 C C . LEU A 1 69 ? -3.718 5.509 6.496 1.00 96.25 69 LEU A C 1
ATOM 530 O O . LEU A 1 69 ? -4.402 4.486 6.535 1.00 96.25 69 LEU A O 1
ATOM 534 N N . PRO A 1 70 ? -3.758 6.426 7.476 1.00 94.56 70 PRO A N 1
ATOM 535 C CA . PRO A 1 70 ? -4.710 6.352 8.581 1.00 94.56 70 PRO A CA 1
ATOM 536 C C . PRO A 1 70 ? -6.120 6.774 8.134 1.00 94.56 70 PRO A C 1
ATOM 538 O O . PRO A 1 70 ? -6.272 7.637 7.268 1.00 94.56 70 PRO A O 1
ATOM 541 N N . ALA A 1 71 ? -7.155 6.200 8.750 1.00 87.06 71 ALA A N 1
ATOM 542 C CA . ALA A 1 71 ? -8.559 6.500 8.447 1.00 87.06 71 ALA A CA 1
ATOM 543 C C . ALA A 1 71 ? -8.998 7.903 8.905 1.00 87.06 71 ALA A C 1
ATOM 545 O O . ALA A 1 71 ? -9.893 8.506 8.311 1.00 87.06 71 ALA A O 1
ATOM 546 N N . HIS A 1 72 ? -8.368 8.428 9.958 1.00 75.62 72 HIS A N 1
ATOM 547 C CA . HIS A 1 72 ? -8.679 9.728 10.545 1.00 75.62 72 HIS A CA 1
ATOM 548 C C . HIS A 1 72 ? -7.565 10.722 10.237 1.00 75.62 72 HIS A C 1
ATOM 550 O O . HIS A 1 72 ? -6.585 10.827 10.978 1.00 75.62 72 HIS A O 1
ATOM 556 N N . ARG A 1 73 ? -7.726 11.440 9.128 1.00 58.81 73 ARG A N 1
ATOM 557 C CA . ARG A 1 73 ? -6.921 12.609 8.786 1.00 58.81 73 ARG A CA 1
ATOM 558 C C . ARG A 1 73 ? -7.789 13.847 8.676 1.00 58.81 73 ARG A C 1
ATOM 560 O O . ARG A 1 73 ? -8.900 13.717 8.117 1.00 58.81 73 ARG A O 1
#

pLDDT: mean 86.41, std 14.78, range [41.56, 97.44]

Foldseek 3Di:
DCPPCPPVCVLLVVVLVVLCCCCVPVVDQKDKDKDFPVPVSNVVSCVVSVWDFDDWDDDPNTIMTMTMDGSPD

Solvent-accessible surface area (backbone atoms only — not comparable to full-atom values): 4378 Å² total; per-residue (Å²): 133,79,75,88,54,70,93,72,54,52,69,48,53,51,51,49,52,49,50,48,43,42,40,76,72,66,62,41,68,62,46,79,47,77,45,50,64,86,42,56,67,61,53,50,39,42,48,76,69,63,33,42,82,78,47,74,49,78,54,98,92,38,53,33,33,35,28,41,33,64,61,85,124

Nearest PDB structures (foldseek):
  2vzy-assembly1_C  TM=9.057E-01  e=4.302E-05  Mycobacterium tuberculosis H37Rv
  2prb-assembly1_A  TM=8.705E-01  e=1.815E-04  Salmonella enterica subsp. enterica serovar Typhimurium
  3juw-assembly1_A  TM=8.983E-01  e=1.815E-04  Bordetella pertussis
  2bue-assembly1_A  TM=8.769E-01  e=5.075E-04  Escherichia coli
  2vqy-assembly1_A  TM=8.761E-01  e=6.234E-04  Escherichia coli

Mean predicted aligned error: 5.81 Å

Sequence (73 aa):
MVQAAWGKGYDTELTRAGIQYAFAQLGLEELAAIAEQSNLASLQVLLKCGFEQVEIYEDAGKTLCRFILPAHR